Protein AF-A0A075MPU8-F1 (afdb_monomer_lite)

Sequence (83 aa):
MPAGTRIKQGDLEKVLSALDIDEGVRIESSAAGKKKKMFVNRSTSGIFVVQVGEEEFYYLDSAAQVAKLAYKVFGKKYSAYVY

Foldseek 3Di:
DDFFAKDDQPCQQVVLVVADQPKKKKKAAPDPPDRWIKIWGAHPVRWIWIDIRDPDIDTHNGSVVVVVVSCVRHNSGMIMGMD

pLDDT: mean 83.0, std 10.78, range [44.31, 93.25]

Structure (mmCIF, N/CA/C/O backbone):
data_AF-A0A075MPU8-F1
#
_entry.id   AF-A0A075MPU8-F1
#
loop_
_atom_site.group_PDB
_atom_site.id
_atom_site.type_symbol
_atom_site.label_atom_id
_atom_site.label_alt_id
_atom_site.label_comp_id
_atom_site.label_asym_id
_atom_site.label_entity_id
_atom_site.label_seq_id
_atom_site.pdbx_PDB_ins_code
_atom_site.Cartn_x
_atom_site.Cartn_y
_atom_site.Cartn_z
_atom_site.occupancy
_atom_site.B_iso_or_equiv
_atom_site.auth_seq_id
_atom_site.auth_comp_id
_atom_site.auth_asym_id
_atom_site.auth_atom_id
_atom_site.pdbx_PDB_model_num
ATOM 1 N N . MET A 1 1 ? -4.239 19.846 -4.209 1.00 44.34 1 MET A N 1
ATOM 2 C CA . MET A 1 1 ? -3.519 18.570 -4.419 1.00 44.34 1 MET A CA 1
ATOM 3 C C . MET A 1 1 ? -4.269 17.797 -5.493 1.00 44.34 1 MET A C 1
ATOM 5 O O . MET A 1 1 ? -5.492 17.752 -5.372 1.00 44.34 1 MET A O 1
ATOM 9 N N . PRO A 1 2 ? -3.608 17.286 -6.547 1.00 44.31 2 PRO A N 1
ATOM 10 C CA . PRO A 1 2 ? -4.292 16.546 -7.603 1.00 44.31 2 PRO A CA 1
ATOM 11 C C . PRO A 1 2 ? -5.006 15.331 -7.001 1.00 44.31 2 PRO A C 1
ATOM 13 O O . PRO A 1 2 ? -4.506 14.689 -6.075 1.00 44.31 2 PRO A O 1
ATOM 16 N N . ALA A 1 3 ? -6.233 15.089 -7.456 1.00 51.47 3 ALA A N 1
ATOM 17 C CA . ALA A 1 3 ? -7.037 13.967 -7.006 1.00 51.47 3 ALA A CA 1
ATOM 18 C C . ALA A 1 3 ? -6.439 12.691 -7.602 1.00 51.47 3 ALA A C 1
ATOM 20 O O . ALA A 1 3 ? -6.630 12.416 -8.782 1.00 51.47 3 ALA A O 1
ATOM 21 N N . GLY A 1 4 ? -5.679 11.957 -6.791 1.00 63.03 4 GLY A N 1
ATOM 22 C CA . GLY A 1 4 ? -5.122 10.671 -7.187 1.00 63.03 4 GLY A CA 1
ATOM 23 C C . GLY A 1 4 ? -6.188 9.712 -7.728 1.00 63.03 4 GLY A C 1
ATOM 24 O O . GLY A 1 4 ? -7.360 9.779 -7.338 1.00 63.03 4 GLY A O 1
ATOM 25 N N . THR A 1 5 ? -5.797 8.810 -8.626 1.00 77.75 5 THR A N 1
ATOM 26 C CA . THR A 1 5 ? -6.724 7.848 -9.237 1.00 77.75 5 THR A CA 1
ATOM 27 C C . THR A 1 5 ? -7.217 6.871 -8.175 1.00 77.75 5 THR A C 1
ATOM 29 O O . THR A 1 5 ? -6.427 6.156 -7.558 1.00 77.75 5 THR A O 1
ATOM 32 N N . ARG A 1 6 ? -8.535 6.831 -7.938 1.00 82.12 6 ARG A N 1
ATOM 33 C CA . ARG A 1 6 ? -9.130 5.928 -6.944 1.00 82.12 6 ARG A CA 1
ATOM 34 C C . ARG A 1 6 ? -8.986 4.473 -7.389 1.00 82.12 6 ARG A C 1
ATOM 36 O O . ARG A 1 6 ? -9.469 4.091 -8.452 1.00 82.12 6 ARG A O 1
ATOM 43 N N . ILE A 1 7 ? -8.400 3.652 -6.528 1.00 84.25 7 ILE A N 1
ATOM 44 C CA . ILE A 1 7 ? -8.241 2.213 -6.729 1.00 84.25 7 ILE A CA 1
ATOM 45 C C . ILE A 1 7 ? -9.564 1.511 -6.404 1.00 84.25 7 ILE A C 1
ATOM 47 O O . ILE A 1 7 ? -10.214 1.804 -5.393 1.00 84.25 7 ILE A O 1
ATOM 51 N N . LYS A 1 8 ? -9.972 0.569 -7.262 1.00 80.25 8 LYS A N 1
ATOM 52 C CA . LYS A 1 8 ? -11.144 -0.277 -7.017 1.00 80.25 8 LYS A CA 1
ATOM 53 C C . LYS A 1 8 ? -10.891 -1.220 -5.842 1.00 80.25 8 LYS A C 1
ATOM 55 O O . LYS A 1 8 ? -9.783 -1.699 -5.611 1.00 80.25 8 LYS A O 1
ATOM 60 N N . GLN A 1 9 ? -11.947 -1.509 -5.094 1.00 68.94 9 GLN A N 1
ATOM 61 C CA . GLN A 1 9 ? -11.878 -2.429 -3.966 1.00 68.94 9 GLN A CA 1
ATOM 62 C C . GLN A 1 9 ? -11.491 -3.833 -4.466 1.00 68.94 9 GLN A C 1
ATOM 64 O O . GLN A 1 9 ? -12.198 -4.400 -5.290 1.00 68.94 9 GLN A O 1
ATOM 69 N N . GLY A 1 10 ? -10.365 -4.370 -3.984 1.00 75.06 10 GLY A N 1
ATOM 70 C CA . GLY A 1 10 ? -9.807 -5.658 -4.427 1.00 75.06 10 GLY A CA 1
ATOM 71 C C . GLY A 1 10 ? -8.610 -5.551 -5.378 1.00 75.06 10 GLY A C 1
ATOM 72 O O . GLY A 1 10 ? -7.820 -6.484 -5.438 1.00 75.06 10 GLY A O 1
ATOM 73 N N . ASP A 1 11 ? -8.398 -4.400 -6.024 1.00 84.06 11 ASP A N 1
ATOM 74 C CA . ASP A 1 11 ? -7.275 -4.194 -6.955 1.00 84.06 11 ASP A CA 1
ATOM 75 C C . ASP A 1 11 ? -6.007 -3.645 -6.274 1.00 84.06 11 ASP A C 1
ATOM 77 O O . ASP A 1 11 ? -4.998 -3.414 -6.937 1.00 84.06 11 ASP A O 1
ATOM 81 N N . LEU A 1 12 ? -6.026 -3.443 -4.949 1.00 84.88 12 LEU A N 1
ATOM 82 C CA . LEU A 1 12 ? -4.919 -2.827 -4.209 1.00 84.88 12 LEU A CA 1
ATOM 83 C C . LEU A 1 12 ? -3.587 -3.559 -4.429 1.00 84.88 12 LEU A C 1
ATOM 85 O O . LEU A 1 12 ? -2.583 -2.921 -4.718 1.00 84.88 12 LEU A O 1
ATOM 89 N N . GLU A 1 13 ? -3.576 -4.886 -4.325 1.00 86.38 13 GLU A N 1
ATOM 90 C CA . GLU A 1 13 ? -2.359 -5.692 -4.496 1.00 86.38 13 GLU A CA 1
ATOM 91 C C . GLU A 1 13 ? -1.804 -5.612 -5.924 1.00 86.38 13 GLU A C 1
ATOM 93 O O . GLU A 1 13 ? -0.593 -5.498 -6.125 1.00 86.38 13 GLU A O 1
ATOM 98 N N . LYS A 1 14 ? -2.698 -5.604 -6.918 1.00 87.25 14 LYS A N 1
ATOM 99 C CA . LYS A 1 14 ? -2.331 -5.456 -8.327 1.00 87.25 14 LYS A CA 1
ATOM 100 C C . LYS A 1 14 ? -1.712 -4.086 -8.593 1.00 87.25 14 LYS A C 1
ATOM 102 O O . LYS A 1 14 ? -0.678 -4.013 -9.247 1.00 87.25 14 LYS A O 1
ATOM 107 N N . VAL A 1 15 ? -2.319 -3.021 -8.066 1.00 87.62 15 VAL A N 1
ATOM 108 C CA . VAL A 1 15 ? -1.802 -1.654 -8.218 1.00 87.62 15 VAL A CA 1
ATOM 109 C C . VAL A 1 15 ? -0.455 -1.500 -7.521 1.00 87.62 15 VAL A C 1
ATOM 111 O O . VAL A 1 15 ? 0.483 -1.015 -8.132 1.00 87.62 15 VAL A O 1
ATOM 114 N N . LEU A 1 16 ? -0.316 -1.993 -6.289 1.00 86.44 16 LEU A N 1
ATOM 115 C CA . LEU A 1 16 ? 0.958 -1.976 -5.564 1.00 86.44 16 LEU A CA 1
ATOM 116 C C . LEU A 1 16 ? 2.065 -2.751 -6.288 1.00 86.44 16 LEU A C 1
ATOM 118 O O . LEU A 1 16 ? 3.221 -2.350 -6.254 1.00 86.44 16 LEU A O 1
A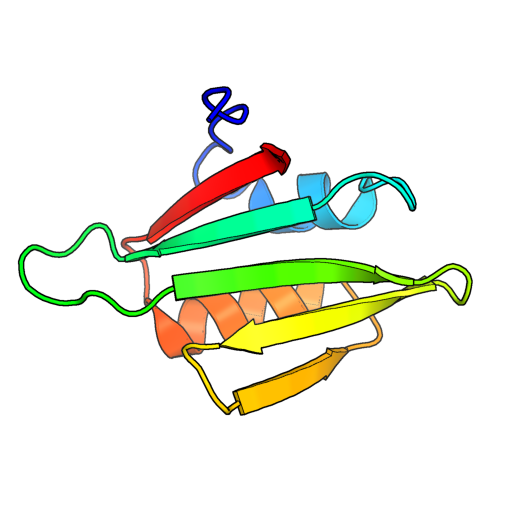TOM 122 N N . SER A 1 17 ? 1.732 -3.852 -6.961 1.00 84.94 17 SER A N 1
ATOM 123 C CA . SER A 1 17 ? 2.717 -4.613 -7.740 1.00 84.94 17 SER A CA 1
ATOM 124 C C . SER A 1 17 ? 3.171 -3.872 -9.001 1.00 84.94 17 SER A C 1
ATOM 126 O O . SER A 1 17 ? 4.297 -4.076 -9.457 1.00 84.94 17 SER A O 1
ATOM 128 N N . ALA A 1 18 ? 2.302 -3.018 -9.547 1.00 85.44 18 ALA A N 1
ATOM 129 C CA . ALA A 1 18 ? 2.553 -2.201 -10.727 1.00 85.44 18 ALA A CA 1
ATOM 130 C C . ALA A 1 18 ? 3.116 -0.806 -10.405 1.00 85.44 18 ALA A C 1
ATOM 132 O O . ALA A 1 18 ? 3.379 -0.061 -11.340 1.00 85.44 18 ALA A O 1
ATOM 133 N N . LEU A 1 19 ? 3.293 -0.468 -9.120 1.00 83.88 19 LEU A N 1
ATOM 134 C CA . LEU A 1 19 ? 3.791 0.839 -8.697 1.00 83.88 19 LEU A CA 1
ATOM 135 C C . LEU A 1 19 ? 5.205 1.077 -9.227 1.00 83.88 19 LEU A C 1
ATOM 137 O O . LEU A 1 19 ? 6.099 0.248 -8.983 1.00 83.88 19 LEU A O 1
ATOM 141 N N . ASP A 1 20 ? 5.385 2.218 -9.886 1.00 81.75 20 ASP A N 1
ATOM 142 C CA . ASP A 1 20 ? 6.702 2.737 -10.247 1.00 81.75 20 ASP A CA 1
ATOM 143 C C . ASP A 1 20 ? 7.368 3.455 -9.054 1.00 81.75 20 ASP A C 1
ATOM 145 O O . ASP A 1 20 ? 6.749 3.685 -8.013 1.00 81.75 20 ASP A O 1
ATOM 149 N N . ILE A 1 21 ? 8.653 3.783 -9.181 1.00 78.94 21 ILE A N 1
ATOM 150 C CA . ILE A 1 21 ? 9.474 4.409 -8.126 1.00 78.94 21 ILE A CA 1
ATOM 151 C C . ILE A 1 21 ? 8.966 5.816 -7.765 1.00 78.94 21 ILE A C 1
ATOM 153 O O . ILE A 1 21 ? 9.098 6.243 -6.618 1.00 78.94 21 ILE A O 1
ATOM 157 N N . ASP A 1 22 ? 8.359 6.509 -8.728 1.00 79.38 22 ASP A N 1
ATOM 158 C CA . ASP A 1 22 ? 7.845 7.871 -8.563 1.00 79.38 22 ASP A CA 1
ATOM 159 C C . ASP A 1 22 ? 6.363 7.912 -8.146 1.00 79.38 22 ASP A C 1
ATOM 161 O O . ASP A 1 22 ? 5.810 8.992 -7.937 1.00 79.38 22 ASP A O 1
ATOM 165 N N . GLU A 1 23 ? 5.720 6.749 -8.007 1.00 84.62 23 GLU A N 1
ATOM 166 C CA . GLU A 1 23 ? 4.305 6.625 -7.659 1.00 84.62 23 GLU A CA 1
ATOM 167 C C . GLU A 1 23 ? 4.108 6.210 -6.194 1.00 84.62 23 GLU A C 1
ATOM 169 O O . GLU A 1 23 ? 4.916 5.503 -5.581 1.00 84.62 23 GLU A O 1
ATOM 174 N N . GLY A 1 24 ? 2.979 6.627 -5.622 1.00 88.56 24 GLY A N 1
ATOM 175 C CA . GLY A 1 24 ? 2.578 6.272 -4.267 1.00 88.56 24 GLY A CA 1
ATOM 176 C C . GLY A 1 24 ? 1.112 5.866 -4.170 1.00 88.56 24 GLY A C 1
ATOM 177 O O . GLY A 1 24 ? 0.279 6.225 -4.996 1.00 88.56 24 GLY A O 1
ATOM 178 N N . VAL A 1 25 ? 0.757 5.125 -3.121 1.00 91.06 25 VAL A N 1
ATOM 179 C CA . VAL A 1 25 ? -0.636 4.818 -2.775 1.00 91.06 25 VAL A CA 1
ATOM 180 C C . VAL A 1 25 ? -0.978 5.420 -1.429 1.00 91.06 25 VAL A C 1
ATOM 182 O O . VAL A 1 25 ? -0.402 5.076 -0.399 1.00 91.06 25 VAL A O 1
ATOM 185 N N . ARG A 1 26 ? -2.001 6.272 -1.411 1.00 91.00 26 ARG A N 1
ATOM 186 C CA . ARG A 1 26 ? -2.617 6.766 -0.184 1.00 91.00 26 ARG A CA 1
ATOM 187 C C . ARG A 1 26 ? -3.854 5.949 0.133 1.00 91.00 26 ARG A C 1
ATOM 189 O O . ARG A 1 26 ? -4.797 5.926 -0.651 1.00 91.00 26 ARG A O 1
ATOM 196 N N . ILE A 1 27 ? -3.887 5.349 1.310 1.00 89.56 27 ILE A N 1
ATOM 197 C CA . ILE A 1 27 ? -5.014 4.594 1.844 1.00 89.56 27 ILE A CA 1
ATOM 198 C C . ILE A 1 27 ? -5.613 5.381 3.009 1.00 89.56 27 ILE A C 1
ATOM 200 O O . ILE A 1 27 ? -4.923 5.755 3.953 1.00 89.56 27 ILE A O 1
ATOM 204 N N . GLU A 1 28 ? -6.911 5.652 2.953 1.00 88.00 28 GLU A N 1
ATOM 205 C CA . GLU A 1 28 ? -7.628 6.406 3.983 1.00 88.00 28 GLU A CA 1
ATOM 206 C C . GLU A 1 28 ? -8.862 5.622 4.435 1.00 88.00 28 GLU A C 1
ATOM 208 O O . GLU A 1 28 ? -9.540 4.971 3.630 1.00 88.00 28 GLU A O 1
ATOM 213 N N . SER A 1 29 ? -9.178 5.685 5.733 1.00 82.62 29 SER A N 1
ATOM 214 C CA . SER A 1 29 ? -10.409 5.073 6.237 1.00 82.62 29 SER A CA 1
ATOM 215 C C . SER A 1 29 ? -11.630 5.763 5.633 1.00 82.62 29 SER A C 1
ATOM 217 O O . SER A 1 29 ? -11.735 6.987 5.642 1.00 82.62 29 SER A O 1
ATOM 219 N N . SER A 1 30 ? -12.592 4.974 5.153 1.00 72.62 30 SER A N 1
ATOM 220 C CA . SER A 1 30 ? -13.881 5.501 4.686 1.00 72.62 30 SER A CA 1
ATOM 221 C C . SER A 1 30 ? -14.888 5.685 5.828 1.00 72.62 30 SER A C 1
ATOM 223 O O . SER A 1 30 ? -16.018 6.104 5.589 1.00 72.62 30 SER A O 1
ATOM 225 N N . ALA A 1 31 ? -14.523 5.323 7.063 1.00 68.50 31 ALA A N 1
ATOM 226 C CA . ALA A 1 31 ? -15.402 5.427 8.219 1.00 68.50 31 ALA A CA 1
ATOM 227 C C . ALA A 1 31 ? -15.386 6.854 8.788 1.00 68.50 31 ALA A C 1
ATOM 229 O O . ALA A 1 31 ? -14.332 7.372 9.165 1.00 68.50 31 ALA A O 1
ATOM 230 N N . ALA A 1 32 ? -16.568 7.468 8.894 1.00 50.78 32 ALA A N 1
ATOM 231 C CA . ALA A 1 32 ? -16.741 8.773 9.524 1.00 50.78 32 ALA A CA 1
ATOM 232 C C . ALA A 1 32 ? -16.139 8.763 10.944 1.00 50.78 32 ALA A C 1
ATOM 234 O O . ALA A 1 32 ? -16.519 7.945 11.779 1.00 50.78 32 ALA A O 1
ATOM 235 N N . GLY A 1 33 ? -15.159 9.638 11.193 1.00 56.81 33 GLY A N 1
ATOM 236 C CA . GLY A 1 33 ? -14.495 9.800 12.493 1.00 56.81 33 GLY A CA 1
ATOM 237 C C . GLY A 1 33 ? -13.097 9.178 12.625 1.00 56.81 33 GLY A C 1
ATOM 238 O O . GLY A 1 33 ? -12.362 9.568 13.529 1.00 56.81 33 GLY A O 1
ATOM 239 N N . LYS A 1 34 ? -12.663 8.284 11.721 1.00 61.66 34 LYS A N 1
ATOM 240 C CA . LYS A 1 34 ? -11.293 7.730 11.743 1.00 61.66 34 LYS A CA 1
ATOM 241 C C . LYS A 1 34 ? -10.401 8.434 10.722 1.00 61.66 34 LYS A C 1
ATOM 243 O O . LYS A 1 34 ? -10.349 8.052 9.562 1.00 61.66 34 LYS A O 1
ATOM 248 N N . LYS A 1 35 ? -9.631 9.429 11.173 1.00 68.81 35 LYS A N 1
ATOM 249 C CA . LYS A 1 35 ? -8.630 10.144 10.353 1.00 68.81 35 LYS A CA 1
ATOM 250 C C . LYS A 1 35 ? -7.310 9.374 10.179 1.00 68.81 35 LYS A C 1
ATOM 252 O O . LYS A 1 35 ? -6.280 9.990 9.930 1.00 68.81 35 LYS A O 1
ATOM 257 N N . LYS A 1 36 ? -7.300 8.044 10.341 1.00 81.00 36 LYS A N 1
ATOM 258 C CA . LYS A 1 36 ? -6.066 7.273 10.138 1.00 81.00 36 LYS A CA 1
ATOM 259 C C . LYS A 1 36 ? -5.801 7.218 8.627 1.00 81.00 36 LYS A C 1
ATOM 261 O O . LYS A 1 36 ? -6.717 6.954 7.843 1.00 81.00 36 LYS A O 1
ATOM 266 N N . LYS A 1 37 ? -4.571 7.533 8.232 1.00 88.19 37 LYS A N 1
ATOM 267 C CA . LYS A 1 37 ? -4.093 7.505 6.847 1.00 88.19 37 LYS A CA 1
ATOM 268 C C . LYS A 1 37 ? -2.906 6.571 6.765 1.00 88.19 37 LYS A C 1
ATOM 270 O O . LYS A 1 37 ? -2.217 6.367 7.761 1.00 88.19 37 LYS A O 1
ATOM 275 N N . MET A 1 38 ? -2.697 6.003 5.596 1.00 90.62 38 MET A N 1
ATOM 276 C CA . MET A 1 38 ? -1.537 5.195 5.293 1.00 90.62 38 MET A CA 1
ATOM 277 C C . MET A 1 38 ? -1.001 5.616 3.936 1.00 90.62 38 MET A C 1
ATOM 279 O O . MET A 1 38 ? -1.775 5.825 3.005 1.00 90.62 38 MET A O 1
ATOM 283 N N . PHE A 1 39 ? 0.308 5.765 3.841 1.00 91.62 39 PHE A N 1
ATOM 284 C CA . PHE A 1 39 ? 1.009 6.091 2.608 1.00 91.62 39 PHE A CA 1
ATOM 285 C C . PHE A 1 39 ? 1.929 4.933 2.280 1.00 91.62 39 PHE A C 1
ATOM 287 O O . PHE A 1 39 ? 2.571 4.388 3.175 1.00 91.62 39 PHE A O 1
ATOM 294 N N . VAL A 1 40 ? 1.953 4.528 1.020 1.00 92.00 40 VAL A N 1
ATOM 295 C CA . VAL A 1 40 ? 2.781 3.432 0.537 1.00 92.00 40 VAL A CA 1
ATOM 296 C C . VAL A 1 40 ? 3.560 3.931 -0.656 1.00 92.00 40 VAL A C 1
ATOM 298 O O . VAL A 1 40 ? 2.952 4.301 -1.650 1.00 92.00 40 VAL A O 1
ATOM 301 N N . ASN A 1 41 ? 4.881 3.883 -0.572 1.00 91.00 41 ASN A N 1
ATOM 302 C CA . ASN A 1 41 ? 5.767 4.162 -1.695 1.00 91.00 41 ASN A CA 1
ATOM 303 C C . ASN A 1 41 ? 6.649 2.943 -1.948 1.00 91.00 41 ASN A C 1
ATOM 305 O O . ASN A 1 41 ? 6.874 2.132 -1.043 1.00 91.00 41 ASN A O 1
ATOM 309 N N . ARG A 1 42 ? 7.179 2.825 -3.162 1.00 88.62 42 ARG A N 1
ATOM 310 C CA . ARG A 1 42 ? 8.137 1.778 -3.511 1.00 88.62 42 ARG A CA 1
ATOM 311 C C . ARG A 1 42 ? 9.534 2.376 -3.626 1.00 88.62 42 ARG A C 1
ATOM 313 O O . ARG A 1 42 ? 9.740 3.359 -4.323 1.00 88.62 42 ARG A O 1
ATOM 320 N N . SER A 1 43 ? 10.501 1.802 -2.921 1.00 85.88 43 SER A N 1
ATOM 321 C CA . SER A 1 43 ? 11.901 2.200 -3.051 1.00 85.88 43 SER A CA 1
ATOM 322 C C . SER A 1 43 ? 12.510 1.652 -4.343 1.00 85.88 43 SER A C 1
ATOM 324 O O . SER A 1 43 ? 12.043 0.664 -4.913 1.00 85.88 43 SER A O 1
ATOM 326 N N . THR A 1 44 ? 13.647 2.222 -4.742 1.00 83.56 44 THR A N 1
ATOM 327 C CA . THR A 1 44 ? 14.483 1.727 -5.850 1.00 83.56 44 THR A CA 1
ATOM 328 C C . THR A 1 44 ? 14.987 0.295 -5.641 1.00 83.56 44 THR A C 1
ATOM 330 O O . THR A 1 44 ? 15.275 -0.407 -6.604 1.00 83.56 44 THR A O 1
ATOM 333 N N . SER A 1 45 ? 15.064 -0.166 -4.389 1.00 82.56 45 SER A N 1
ATOM 334 C CA . SER A 1 45 ? 15.397 -1.550 -4.029 1.00 82.56 45 SER A CA 1
ATOM 335 C C . SER A 1 45 ? 14.206 -2.514 -4.104 1.00 82.56 45 SER A C 1
ATOM 337 O O . SER A 1 45 ? 14.358 -3.694 -3.797 1.00 82.56 45 SER A O 1
ATOM 339 N N . GLY A 1 46 ? 13.022 -2.035 -4.497 1.00 82.38 46 GLY A N 1
ATOM 340 C CA . GLY A 1 46 ? 11.805 -2.835 -4.603 1.00 82.38 46 GLY A CA 1
ATOM 341 C C . GLY A 1 46 ? 11.069 -3.060 -3.278 1.00 82.38 46 GLY A C 1
ATOM 342 O O . GLY A 1 46 ? 10.113 -3.831 -3.263 1.00 82.38 46 GLY A O 1
ATOM 343 N N . ILE A 1 47 ? 11.477 -2.388 -2.196 1.00 89.38 47 ILE A N 1
ATOM 344 C CA . ILE A 1 47 ? 10.844 -2.467 -0.872 1.00 89.38 47 ILE A CA 1
ATOM 345 C C . ILE A 1 47 ? 9.680 -1.475 -0.808 1.00 89.38 47 ILE A C 1
ATOM 347 O O . ILE A 1 47 ? 9.795 -0.328 -1.232 1.00 89.38 47 ILE A O 1
ATOM 351 N N . PHE A 1 48 ? 8.561 -1.893 -0.229 1.00 91.06 48 PHE A N 1
ATOM 352 C CA . PHE A 1 48 ? 7.442 -1.017 0.085 1.00 91.06 48 PHE A CA 1
ATOM 353 C C . PHE A 1 48 ? 7.683 -0.314 1.416 1.00 91.06 48 PHE A C 1
ATOM 355 O O . PHE A 1 48 ? 7.750 -0.950 2.470 1.00 91.06 48 PHE A O 1
ATOM 362 N N . VAL A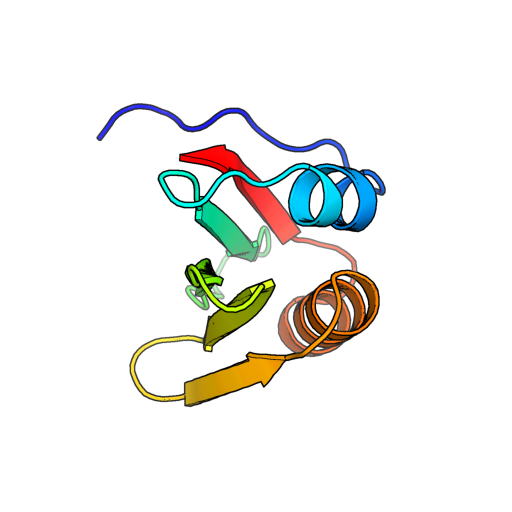 1 49 ? 7.776 1.009 1.370 1.00 91.94 49 VAL A N 1
ATOM 363 C CA . VAL A 1 49 ? 7.809 1.862 2.555 1.00 91.94 49 VAL A CA 1
ATOM 364 C C . VAL A 1 49 ? 6.382 2.273 2.862 1.00 91.94 49 VAL A C 1
ATOM 366 O O . VAL A 1 49 ? 5.742 2.975 2.081 1.00 91.94 49 VAL A O 1
ATOM 369 N N . VAL A 1 50 ? 5.879 1.815 4.001 1.00 93.25 50 VAL A N 1
ATOM 370 C CA . VAL A 1 50 ? 4.530 2.099 4.465 1.00 93.25 50 VAL A CA 1
ATOM 371 C C . VAL A 1 50 ? 4.589 3.000 5.687 1.00 93.25 50 VAL A C 1
ATOM 373 O O . VAL A 1 50 ? 5.127 2.604 6.714 1.00 93.25 50 VAL A O 1
ATOM 376 N N . GLN A 1 51 ? 3.953 4.160 5.618 1.00 92.56 51 GLN A N 1
ATOM 377 C CA . GLN A 1 51 ? 3.695 5.019 6.769 1.00 92.56 51 GLN A CA 1
ATOM 378 C C . GLN A 1 51 ? 2.237 4.855 7.199 1.00 92.56 51 GLN A C 1
ATOM 380 O O . GLN A 1 51 ? 1.346 4.968 6.363 1.00 92.56 51 GLN A O 1
ATOM 385 N N . VAL A 1 52 ? 1.969 4.610 8.479 1.00 89.81 52 VAL A N 1
ATOM 386 C CA . VAL A 1 52 ? 0.625 4.528 9.065 1.00 89.81 52 VAL A CA 1
ATOM 387 C C . VAL A 1 52 ? 0.478 5.620 10.128 1.00 89.81 52 VAL A C 1
ATOM 389 O O . VAL A 1 52 ? 1.128 5.603 11.166 1.00 89.81 52 VAL A O 1
ATOM 392 N N . GLY A 1 53 ? -0.419 6.579 9.904 1.00 84.94 53 GLY A N 1
ATOM 393 C CA . GLY A 1 53 ? -0.530 7.755 10.770 1.00 84.94 53 GLY A CA 1
ATOM 394 C C . GLY A 1 53 ? 0.703 8.657 10.669 1.00 84.94 53 GLY A C 1
ATOM 395 O O . GLY A 1 53 ? 1.221 8.859 9.574 1.00 84.94 53 GLY A O 1
ATOM 396 N N . GLU A 1 54 ? 1.133 9.224 11.798 1.00 78.25 54 GLU A N 1
ATOM 397 C CA . GLU A 1 54 ? 2.253 10.176 11.844 1.00 78.25 54 GLU A CA 1
ATOM 398 C C . GLU A 1 54 ? 3.596 9.500 12.171 1.00 78.25 54 GLU A C 1
ATOM 400 O O . GLU A 1 54 ? 4.620 9.932 11.650 1.00 78.25 54 GLU A O 1
ATOM 405 N N . GLU A 1 55 ? 3.598 8.405 12.943 1.00 81.75 55 GLU A N 1
ATOM 406 C CA . GLU A 1 55 ? 4.828 7.861 13.550 1.00 81.75 55 GLU A CA 1
ATOM 407 C C . GLU A 1 55 ? 5.126 6.386 13.220 1.00 81.75 55 GLU A C 1
ATOM 409 O O . GLU A 1 55 ? 6.244 5.924 13.441 1.00 81.75 55 GLU A O 1
ATOM 414 N N . GLU A 1 56 ? 4.169 5.614 12.688 1.00 89.44 56 GLU A N 1
ATOM 415 C CA . GLU A 1 56 ? 4.382 4.182 12.435 1.00 89.44 56 GLU A CA 1
ATOM 416 C C . GLU A 1 56 ? 4.919 3.960 11.009 1.00 89.44 56 GLU A C 1
ATOM 418 O O . GLU A 1 56 ? 4.225 4.241 10.032 1.00 89.44 56 GLU A O 1
ATOM 423 N N . PHE A 1 57 ? 6.128 3.405 10.878 1.00 91.62 57 PHE A N 1
ATOM 424 C CA . PHE A 1 57 ? 6.711 3.014 9.590 1.00 91.62 57 PHE A CA 1
ATOM 425 C C . PHE A 1 57 ? 6.927 1.501 9.511 1.00 91.62 57 PHE A C 1
ATOM 427 O O . PHE A 1 57 ? 7.412 0.877 10.454 1.00 91.62 57 PHE A O 1
ATOM 434 N N . TYR A 1 58 ? 6.609 0.920 8.357 1.00 92.06 58 TYR A N 1
ATOM 435 C CA . TYR A 1 58 ? 6.835 -0.484 8.038 1.00 92.06 58 TYR A CA 1
ATOM 436 C C . TYR A 1 58 ? 7.573 -0.600 6.709 1.00 92.06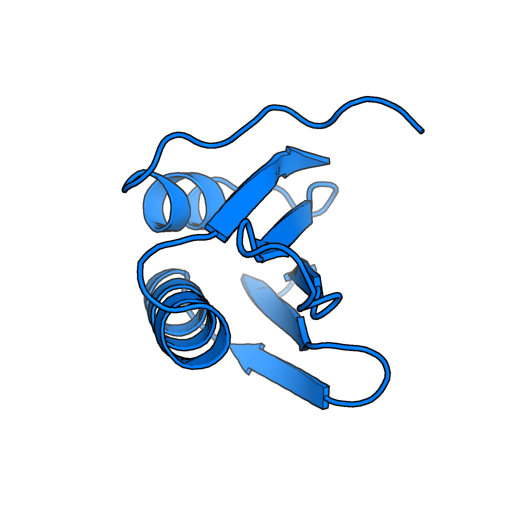 58 TYR A C 1
ATOM 438 O O . TYR A 1 58 ? 7.253 0.090 5.744 1.00 92.06 58 TYR A O 1
ATOM 446 N N . TYR A 1 59 ? 8.529 -1.519 6.658 1.00 92.69 59 TYR A N 1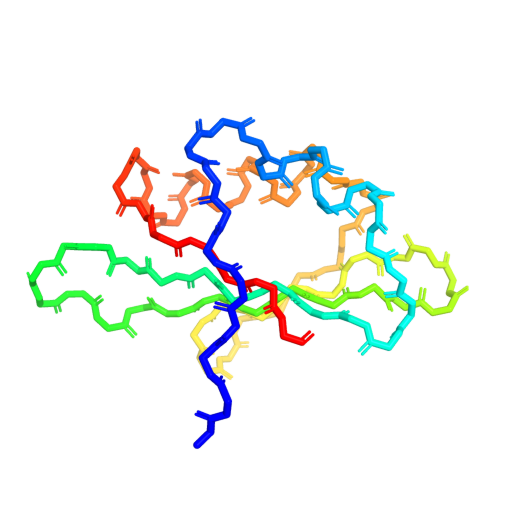
ATOM 447 C CA . TYR A 1 59 ? 9.269 -1.866 5.451 1.00 92.69 59 TYR A CA 1
ATOM 448 C C . TYR A 1 59 ? 8.849 -3.274 5.057 1.00 92.69 59 TYR A C 1
ATOM 450 O O . TYR A 1 59 ? 9.088 -4.220 5.805 1.00 92.69 59 TYR A O 1
ATOM 458 N N . LEU A 1 60 ? 8.147 -3.389 3.935 1.00 92.69 60 LEU A N 1
ATOM 459 C CA . LEU A 1 60 ? 7.526 -4.630 3.484 1.00 92.69 60 LEU A CA 1
ATOM 460 C C . LEU A 1 60 ? 8.110 -5.034 2.133 1.00 92.69 60 LEU A C 1
ATOM 462 O O . LEU A 1 60 ? 8.373 -4.192 1.281 1.00 92.69 60 LEU A O 1
ATOM 466 N N . ASP A 1 61 ? 8.312 -6.326 1.927 1.00 90.12 61 ASP A N 1
ATOM 467 C CA . ASP A 1 61 ? 8.972 -6.858 0.725 1.00 90.12 61 ASP A CA 1
ATOM 468 C C . ASP A 1 61 ? 7.997 -7.134 -0.433 1.00 90.12 61 ASP A C 1
ATOM 470 O O . ASP A 1 61 ? 8.412 -7.416 -1.555 1.00 90.12 61 ASP A O 1
ATOM 474 N N . SER A 1 62 ? 6.689 -7.071 -0.171 1.00 89.69 62 SER A N 1
ATOM 475 C CA . SER A 1 62 ? 5.672 -7.540 -1.107 1.00 89.69 62 SER A CA 1
ATOM 476 C C . SER A 1 62 ? 4.352 -6.785 -0.986 1.00 89.69 62 SER A C 1
ATOM 478 O O . SER A 1 62 ? 3.887 -6.431 0.102 1.00 89.69 62 SER A O 1
ATOM 480 N N . ALA A 1 63 ? 3.682 -6.617 -2.128 1.00 89.12 63 ALA A N 1
ATOM 481 C CA . ALA A 1 63 ? 2.355 -6.009 -2.211 1.00 89.12 63 ALA A CA 1
ATOM 482 C C . ALA A 1 63 ? 1.317 -6.750 -1.344 1.00 89.12 63 ALA A C 1
ATOM 484 O O . ALA A 1 63 ? 0.456 -6.122 -0.726 1.00 89.12 63 ALA A O 1
ATOM 485 N N . ALA A 1 64 ? 1.436 -8.076 -1.225 1.00 89.69 64 ALA A N 1
ATOM 486 C CA . ALA A 1 64 ? 0.575 -8.896 -0.376 1.00 89.69 64 ALA A CA 1
ATOM 487 C C . ALA A 1 64 ? 0.709 -8.544 1.118 1.00 89.69 64 ALA A C 1
ATOM 489 O O . ALA A 1 64 ? -0.292 -8.497 1.840 1.00 89.69 64 ALA A O 1
ATOM 490 N N . GLN A 1 65 ? 1.928 -8.272 1.604 1.00 91.69 65 GLN A N 1
ATOM 491 C CA . GLN A 1 65 ? 2.143 -7.819 2.983 1.00 91.69 65 GLN A CA 1
ATOM 492 C C . GLN A 1 65 ? 1.507 -6.445 3.218 1.00 91.69 65 GLN A C 1
ATOM 494 O O . GLN A 1 65 ? 0.829 -6.249 4.230 1.00 91.69 65 GLN A O 1
ATOM 499 N N . VAL A 1 66 ? 1.654 -5.521 2.265 1.00 90.62 66 VAL A N 1
ATOM 500 C CA . VAL A 1 66 ? 1.029 -4.191 2.330 1.00 90.62 66 VAL A CA 1
ATOM 501 C C . VAL A 1 66 ? -0.497 -4.310 2.364 1.00 90.62 66 VAL A C 1
ATOM 503 O O . VAL A 1 66 ? -1.144 -3.686 3.204 1.00 90.62 66 VAL A O 1
ATOM 506 N N . ALA A 1 67 ? -1.090 -5.143 1.503 1.00 89.38 67 ALA A N 1
ATOM 507 C CA . ALA A 1 67 ? -2.535 -5.358 1.462 1.00 89.38 67 ALA A CA 1
ATOM 508 C C . ALA A 1 67 ? -3.067 -5.959 2.776 1.00 89.38 67 ALA A C 1
ATOM 510 O O . ALA A 1 67 ? -4.097 -5.513 3.295 1.00 89.38 67 ALA A O 1
ATOM 511 N N . LYS A 1 68 ? -2.340 -6.919 3.367 1.00 90.62 68 LYS A N 1
ATOM 512 C CA . LYS A 1 68 ? -2.653 -7.470 4.697 1.00 90.62 68 LYS A CA 1
ATOM 513 C C . LYS A 1 68 ? -2.579 -6.403 5.789 1.00 90.62 68 LYS A C 1
ATOM 515 O O . LYS A 1 68 ? -3.464 -6.356 6.645 1.00 90.62 68 LYS A O 1
ATOM 520 N N . LEU A 1 69 ? -1.565 -5.536 5.758 1.00 90.75 69 LEU A N 1
ATOM 521 C CA . LEU A 1 69 ? -1.428 -4.435 6.712 1.00 90.75 69 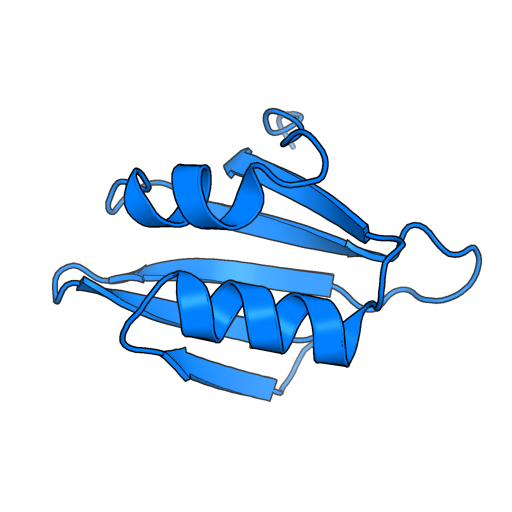LEU A CA 1
ATOM 522 C C . LEU A 1 69 ? -2.575 -3.426 6.565 1.00 90.75 69 LEU A C 1
ATOM 524 O O . LEU A 1 69 ? -3.220 -3.096 7.557 1.00 90.75 69 LEU A O 1
ATOM 528 N N . ALA A 1 70 ? -2.905 -3.014 5.340 1.00 88.12 70 ALA A N 1
ATOM 529 C CA . ALA A 1 70 ? -4.034 -2.126 5.069 1.00 88.12 70 ALA A CA 1
ATOM 530 C C . ALA A 1 70 ? -5.357 -2.713 5.593 1.00 88.12 70 ALA A C 1
ATOM 532 O O . ALA A 1 70 ? -6.132 -2.019 6.254 1.00 88.12 70 ALA A O 1
ATOM 533 N N . TYR A 1 71 ? -5.590 -4.011 5.378 1.00 87.81 71 TYR A N 1
ATOM 534 C CA . TYR A 1 71 ? -6.757 -4.703 5.925 1.00 87.81 71 TYR A CA 1
ATOM 535 C C . TYR A 1 71 ? -6.752 -4.738 7.460 1.00 87.81 71 TYR A C 1
ATOM 537 O O . TYR A 1 71 ? -7.790 -4.528 8.083 1.00 87.81 71 TYR A O 1
ATOM 545 N N . LYS A 1 72 ? -5.595 -4.959 8.093 1.00 88.56 72 LYS A N 1
ATOM 546 C CA . LYS A 1 72 ? -5.459 -4.945 9.557 1.00 88.56 72 LYS A CA 1
ATOM 547 C C . LYS A 1 72 ? -5.741 -3.558 10.148 1.00 88.56 72 LYS A C 1
ATOM 549 O O . LYS A 1 72 ? -6.373 -3.465 11.196 1.00 88.56 72 LYS A O 1
ATOM 554 N N . VAL A 1 73 ? -5.296 -2.494 9.480 1.00 87.25 73 VAL A N 1
ATOM 555 C CA . VAL A 1 73 ? -5.430 -1.108 9.959 1.00 87.25 73 VAL A CA 1
ATOM 556 C C . VAL A 1 73 ? -6.836 -0.550 9.707 1.00 87.25 73 VAL A C 1
ATOM 558 O O . VAL A 1 73 ? -7.420 0.075 10.595 1.00 87.25 73 VAL A O 1
ATOM 561 N N . PHE A 1 74 ? -7.399 -0.770 8.515 1.00 85.50 74 PHE A N 1
ATOM 562 C CA . PHE A 1 74 ? -8.645 -0.126 8.076 1.00 85.50 74 PHE A CA 1
ATOM 563 C C . PHE A 1 74 ? -9.843 -1.075 7.922 1.00 85.50 74 PHE A C 1
ATOM 565 O O . PHE A 1 74 ? -10.976 -0.619 7.740 1.00 85.50 74 PHE A O 1
ATOM 572 N N . GLY A 1 75 ? -9.630 -2.389 7.993 1.00 82.81 75 GLY A N 1
ATOM 573 C CA . GLY A 1 75 ? -10.656 -3.394 7.723 1.00 82.81 75 GLY A CA 1
ATOM 574 C C . GLY A 1 75 ? -11.085 -3.418 6.252 1.00 82.81 75 GLY A C 1
ATOM 575 O O . GLY A 1 75 ? -10.311 -3.132 5.345 1.00 82.81 75 GLY A O 1
ATOM 576 N N . LYS A 1 76 ? -12.361 -3.744 6.003 1.00 77.62 76 LYS A N 1
ATOM 577 C CA . LYS A 1 76 ? -12.950 -3.801 4.648 1.00 77.62 76 LYS A CA 1
ATOM 578 C C . LYS A 1 76 ? -13.332 -2.433 4.064 1.00 77.62 76 LYS A C 1
ATOM 580 O O . LYS A 1 76 ? -13.721 -2.374 2.902 1.00 77.62 76 LYS A O 1
ATOM 585 N N . LYS A 1 77 ? -13.291 -1.356 4.858 1.00 77.81 77 LYS A N 1
ATOM 586 C CA . LYS A 1 77 ? -13.815 -0.028 4.488 1.00 77.81 77 LYS A CA 1
ATOM 587 C C . LYS A 1 77 ? -12.695 1.013 4.436 1.00 77.81 77 LYS A C 1
ATOM 589 O O . LYS A 1 77 ? -12.562 1.849 5.332 1.00 77.81 77 LYS A O 1
ATOM 594 N N . TYR A 1 78 ? -11.911 0.955 3.368 1.00 85.69 78 TYR A N 1
ATOM 595 C CA . TYR A 1 78 ? -10.926 1.975 3.023 1.00 85.69 78 TYR A CA 1
ATOM 596 C C . TYR A 1 78 ? -11.078 2.404 1.566 1.00 85.69 78 TYR A C 1
ATOM 598 O O . TYR A 1 78 ? -11.573 1.652 0.725 1.00 85.69 78 TYR A O 1
ATOM 606 N N . SER A 1 79 ? -10.613 3.613 1.277 1.00 86.12 79 SER A N 1
ATOM 607 C CA . SER A 1 79 ? -10.396 4.095 -0.082 1.00 86.12 79 SER A CA 1
ATOM 608 C C . SER A 1 79 ? -8.898 4.212 -0.305 1.00 86.12 79 SER A C 1
ATOM 610 O O . SER A 1 79 ? -8.192 4.704 0.573 1.00 86.12 79 SER A O 1
ATOM 612 N N . ALA A 1 80 ? -8.422 3.775 -1.466 1.00 87.81 80 ALA A N 1
ATOM 613 C CA . ALA A 1 80 ? -7.029 3.919 -1.854 1.00 87.81 80 ALA A CA 1
ATOM 614 C C . ALA A 1 80 ? -6.921 4.766 -3.130 1.00 87.81 80 ALA A C 1
ATOM 616 O O . ALA A 1 80 ? -7.806 4.701 -3.985 1.00 87.81 80 ALA A O 1
ATOM 617 N N . TYR A 1 81 ? -5.873 5.577 -3.229 1.00 88.50 81 TYR A N 1
ATOM 618 C CA . TYR A 1 81 ? -5.641 6.523 -4.319 1.00 88.50 81 TYR A CA 1
ATOM 619 C C . TYR A 1 81 ? -4.174 6.473 -4.731 1.00 88.50 81 TYR A C 1
ATOM 621 O O . TYR A 1 81 ? -3.315 6.591 -3.860 1.00 88.50 81 TYR A O 1
ATOM 629 N N . VAL A 1 82 ? -3.904 6.322 -6.026 1.00 87.25 82 VAL A N 1
ATOM 630 C CA . VAL A 1 82 ? -2.546 6.448 -6.580 1.00 87.25 82 VAL A CA 1
ATOM 631 C C . VAL A 1 82 ? -2.227 7.926 -6.778 1.00 87.25 82 VAL A C 1
ATOM 633 O O . VAL A 1 82 ? -3.091 8.642 -7.292 1.00 87.25 82 VAL A O 1
ATOM 636 N N . TYR A 1 83 ? -1.051 8.386 -6.363 1.00 80.44 83 TYR A N 1
ATOM 637 C CA . TYR A 1 83 ? -0.575 9.761 -6.539 1.00 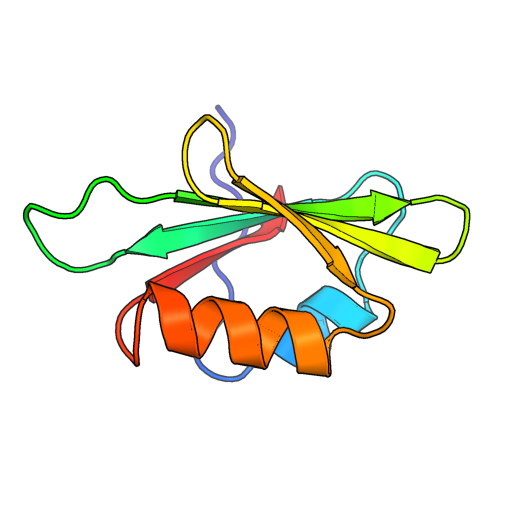80.44 83 TYR A CA 1
ATOM 638 C C . TYR A 1 83 ? 0.854 9.804 -7.065 1.00 80.44 83 TYR A C 1
ATOM 640 O O . TYR A 1 83 ? 1.564 8.787 -6.898 1.00 80.44 83 TYR A O 1
#

Secondary structure (DSSP, 8-state):
---PEEEPTT-HHHHHHT--TT-EEEEEE-STT---EEEEEE-TTS-EEEEETTTEEEEESSHHHHHHHHHHHHTT-EEEEE-

Radius of gyration: 11.67 Å; chains: 1; bounding box: 32×28×24 Å

Organism: NCBI:txid1459636